Protein AF-A0A8S2VNK3-F1 (afdb_monomer)

Nearest PDB structures (foldseek):
  8fz9-assembly2_B  TM=7.448E-01  e=1.555E-01  Bacillus cereus
  6cer-assembly1_C  TM=5.482E-01  e=3.059E+00  Homo sapiens

Secondary structure (DSSP, 8-state):
--HHHHS-SEEEEEE-HHHHH-HHHHHHHHHHHHTT-EEEEEE-STT----HHHHHHTTTPPPEE-TT--TTTHHHHHHHHHHHHHHHHHHHHHHHHHGGG-------------

Organism: NCBI:txid1234261

Foldseek 3Di:
DQVVLPPDQADEAEDDPVLLVDPVSLVNLVVNLVVVHHYAYEYQDPPDDDDDSRCVSCPPPDYHYCPPDDPVCPVVSVVVVVVVVCVSSVVVVVVVVVVVPDDPPPPPDDDDDD

Radius of gyration: 20.57 Å; Cα contacts (8 Å, |Δi|>4): 101; chains: 1; bounding box: 54×30×65 Å

Solvent-accessible surface area (backbone atoms only — not comparable to full-atom values): 7138 Å² total; per-residue (Å²): 141,55,72,80,60,71,80,46,77,58,47,79,42,74,44,37,76,67,45,74,72,30,68,66,53,48,52,48,50,48,53,32,56,77,69,65,39,48,75,44,41,33,37,49,45,69,99,60,77,76,56,72,77,57,36,63,76,46,59,95,60,79,68,47,86,42,52,81,68,44,89,92,43,42,68,60,55,51,49,51,51,51,52,52,52,52,52,56,50,52,54,51,54,54,56,57,64,63,64,71,76,69,71,87,83,72,84,77,86,72,86,82,93,130

pLDDT: mean 82.35, std 16.11, range [43.41, 96.19]

Structure (mmCIF, N/CA/C/O backbone):
data_AF-A0A8S2VNK3-F1
#
_entry.id   AF-A0A8S2VNK3-F1
#
loop_
_atom_site.group_PDB
_atom_site.id
_atom_site.type_symbol
_atom_site.label_atom_id
_atom_site.label_alt_id
_atom_site.label_comp_id
_atom_site.label_asym_id
_atom_site.label_entity_id
_atom_site.label_seq_id
_atom_site.pdbx_PDB_ins_code
_atom_site.Cartn_x
_atom_site.Cartn_y
_atom_site.Cartn_z
_atom_site.occupancy
_atom_site.B_iso_or_equiv
_atom_site.auth_seq_id
_atom_site.auth_comp_id
_atom_site.auth_asym_id
_atom_site.auth_atom_id
_atom_site.pdbx_PDB_model_num
ATOM 1 N N . MET A 1 1 ? 9.907 -3.224 18.876 1.00 51.84 1 MET A N 1
ATOM 2 C CA . MET A 1 1 ? 10.034 -2.267 17.761 1.00 51.84 1 MET A CA 1
ATOM 3 C C . MET A 1 1 ? 8.736 -2.290 16.965 1.00 51.84 1 MET A C 1
ATOM 5 O O . MET A 1 1 ? 8.556 -3.167 16.138 1.00 51.84 1 MET A O 1
ATOM 9 N N . ALA A 1 2 ? 7.793 -1.418 17.322 1.00 56.56 2 ALA A N 1
ATOM 10 C CA . ALA A 1 2 ? 6.578 -1.099 16.554 1.00 56.56 2 ALA A CA 1
ATOM 11 C C . ALA A 1 2 ? 6.224 0.398 16.709 1.00 56.56 2 ALA A C 1
ATOM 13 O O . ALA A 1 2 ? 5.125 0.835 16.378 1.00 56.56 2 ALA A O 1
ATOM 14 N N . VAL A 1 3 ? 7.182 1.189 17.210 1.00 58.91 3 VAL A N 1
ATOM 15 C CA . VAL A 1 3 ? 6.986 2.579 17.643 1.00 58.91 3 VAL A CA 1
ATOM 16 C C . VAL A 1 3 ? 6.575 3.471 16.468 1.00 58.91 3 VAL A C 1
ATOM 18 O O . VAL 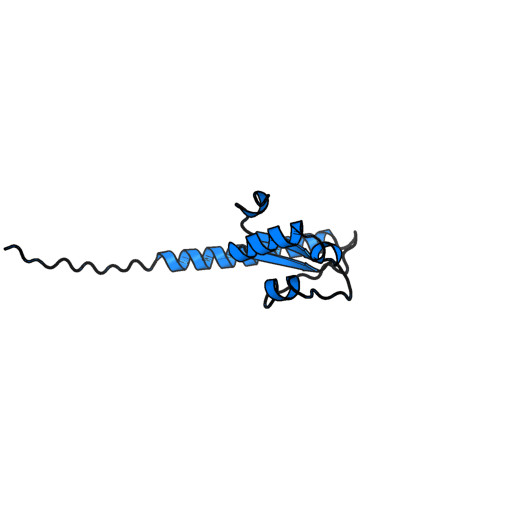A 1 3 ? 5.759 4.369 16.638 1.00 58.91 3 VAL A O 1
ATOM 21 N N . GLY A 1 4 ? 7.061 3.179 15.254 1.00 61.28 4 GLY A N 1
ATOM 22 C CA . GLY A 1 4 ? 6.678 3.915 14.043 1.00 61.28 4 GLY A CA 1
ATOM 23 C C . GLY A 1 4 ? 5.205 3.747 13.651 1.00 61.28 4 GLY A C 1
ATOM 24 O O . GLY A 1 4 ? 4.611 4.662 13.095 1.00 61.28 4 GLY A O 1
ATOM 25 N N . VAL A 1 5 ? 4.591 2.615 14.000 1.00 62.94 5 VAL A N 1
ATOM 26 C CA . VAL A 1 5 ? 3.185 2.296 13.696 1.00 62.94 5 VAL A CA 1
ATOM 27 C C . VAL A 1 5 ? 2.254 2.752 14.829 1.00 62.94 5 VAL A C 1
ATOM 29 O O . VAL A 1 5 ? 1.046 2.854 14.659 1.00 62.94 5 VAL A O 1
ATOM 32 N N . GLU A 1 6 ? 2.782 3.053 16.017 1.00 65.25 6 GLU A N 1
ATOM 33 C CA . GLU A 1 6 ? 1.971 3.345 17.207 1.00 65.25 6 GLU A CA 1
ATOM 34 C C . GLU A 1 6 ? 1.161 4.639 17.139 1.00 65.25 6 GLU A C 1
ATOM 36 O O . GLU A 1 6 ? 0.112 4.709 17.775 1.00 65.25 6 GLU A O 1
ATOM 41 N N . LYS A 1 7 ? 1.609 5.634 16.372 1.00 73.44 7 LYS A N 1
ATOM 42 C CA . LYS A 1 7 ? 0.916 6.926 16.220 1.00 73.44 7 LYS A CA 1
ATOM 43 C C . LYS A 1 7 ? 0.666 7.312 14.759 1.00 73.44 7 LYS A C 1
ATOM 45 O O . LYS A 1 7 ? 0.335 8.461 14.478 1.00 73.44 7 LYS A O 1
ATOM 50 N N . ALA A 1 8 ? 0.865 6.384 13.827 1.00 81.62 8 ALA A N 1
ATOM 51 C CA . ALA A 1 8 ? 0.670 6.650 12.408 1.00 81.62 8 ALA A CA 1
ATOM 52 C C . ALA A 1 8 ? -0.824 6.635 12.053 1.00 81.62 8 ALA A C 1
ATOM 54 O O . ALA A 1 8 ? -1.565 5.785 12.533 1.00 81.62 8 ALA A O 1
ATOM 55 N N . ALA A 1 9 ? -1.261 7.552 11.186 1.00 84.00 9 ALA A N 1
ATOM 56 C CA . ALA A 1 9 ? -2.627 7.553 10.646 1.00 84.00 9 ALA A CA 1
ATOM 57 C C . ALA A 1 9 ? -2.792 6.574 9.467 1.00 84.00 9 ALA A C 1
ATOM 59 O O . ALA A 1 9 ? -3.876 6.041 9.230 1.00 84.00 9 ALA A O 1
ATOM 60 N N . ALA A 1 10 ? -1.708 6.330 8.729 1.00 88.69 10 ALA A N 1
ATOM 61 C CA . ALA A 1 10 ? -1.660 5.414 7.600 1.00 88.69 10 ALA A CA 1
ATOM 62 C C . ALA A 1 10 ? -0.278 4.754 7.509 1.00 88.69 10 ALA A C 1
ATOM 64 O O . ALA A 1 10 ? 0.724 5.338 7.927 1.00 88.69 10 ALA A O 1
ATOM 65 N N . LEU A 1 11 ? -0.228 3.555 6.933 1.00 91.94 11 LEU A N 1
ATOM 66 C CA . LEU A 1 11 ? 0.994 2.820 6.632 1.00 91.94 11 LEU A CA 1
ATOM 67 C C . LEU A 1 11 ? 1.139 2.674 5.114 1.00 91.94 11 LEU A C 1
ATOM 69 O O . LEU A 1 11 ? 0.284 2.072 4.465 1.00 91.94 11 LEU A O 1
ATOM 73 N N . CYS A 1 12 ? 2.232 3.196 4.557 1.00 92.81 12 CYS A N 1
ATOM 74 C CA . CYS A 1 12 ? 2.583 3.000 3.150 1.00 92.81 12 CYS A CA 1
ATOM 75 C C . CYS A 1 12 ? 3.529 1.802 3.016 1.00 92.81 12 CYS A C 1
ATOM 77 O O . CYS A 1 12 ? 4.632 1.816 3.564 1.00 92.81 12 CYS A O 1
ATOM 79 N N . CYS A 1 13 ? 3.105 0.768 2.291 1.00 92.38 13 CYS A N 1
ATOM 80 C CA . CYS A 1 13 ? 3.859 -0.477 2.139 1.00 92.38 13 CYS A CA 1
ATOM 81 C C . CYS A 1 13 ? 4.391 -0.600 0.717 1.00 92.38 13 CYS A C 1
ATOM 83 O O . CYS A 1 13 ? 3.626 -0.836 -0.212 1.00 92.38 13 CYS A O 1
ATOM 85 N N . PHE A 1 14 ? 5.703 -0.494 0.550 1.00 94.19 14 PHE A N 1
ATOM 86 C CA . PHE A 1 14 ? 6.364 -0.658 -0.740 1.00 94.19 14 PHE A CA 1
ATOM 87 C C . PHE A 1 14 ? 6.644 -2.141 -1.012 1.00 94.19 14 PHE A C 1
ATOM 89 O O . PHE A 1 14 ? 7.613 -2.717 -0.521 1.00 94.19 14 PHE A O 1
ATOM 96 N N . LEU A 1 15 ? 5.747 -2.773 -1.766 1.00 93.94 15 LEU A N 1
ATOM 97 C CA . LEU A 1 15 ? 5.711 -4.213 -1.973 1.00 93.94 15 LEU A CA 1
ATOM 98 C C . LEU A 1 15 ? 6.776 -4.663 -2.976 1.00 93.94 15 LEU A C 1
ATOM 100 O O . LEU A 1 15 ? 6.725 -4.344 -4.170 1.00 93.94 15 LEU A O 1
ATOM 104 N N . THR A 1 16 ? 7.699 -5.475 -2.474 1.00 94.06 16 THR A N 1
ATOM 105 C CA . THR A 1 16 ? 8.739 -6.178 -3.226 1.00 94.06 16 THR A CA 1
ATOM 106 C C . THR A 1 16 ? 8.890 -7.605 -2.678 1.00 94.06 16 THR A C 1
ATOM 108 O O . THR A 1 16 ? 8.484 -7.873 -1.542 1.00 94.06 16 THR A O 1
ATOM 111 N N . PRO A 1 17 ? 9.533 -8.531 -3.411 1.00 92.81 17 PRO A N 1
ATOM 112 C CA . PRO A 1 17 ? 9.850 -9.858 -2.875 1.00 92.81 17 PRO A CA 1
ATOM 113 C C . PRO A 1 17 ? 10.663 -9.798 -1.571 1.00 92.81 17 PRO A C 1
ATOM 115 O O . PRO A 1 17 ? 10.455 -10.585 -0.652 1.00 92.81 17 PRO A O 1
ATOM 118 N N . GLN A 1 18 ? 11.571 -8.826 -1.465 1.00 92.94 18 GLN A N 1
ATOM 119 C CA . GLN A 1 18 ? 12.397 -8.599 -0.274 1.00 92.94 18 GLN A CA 1
ATOM 120 C C . GLN A 1 18 ? 11.552 -8.123 0.913 1.00 92.94 18 GLN A C 1
ATOM 122 O O . GLN A 1 18 ? 11.792 -8.547 2.041 1.00 92.94 18 GLN A O 1
ATOM 127 N N . TYR A 1 19 ? 10.532 -7.298 0.652 1.00 93.19 19 TYR A N 1
ATOM 128 C CA . TYR A 1 19 ? 9.559 -6.883 1.659 1.00 93.19 19 TYR A CA 1
ATOM 129 C C . TYR A 1 19 ? 8.806 -8.091 2.233 1.00 93.19 19 TYR A C 1
ATOM 131 O O . TYR A 1 19 ? 8.709 -8.222 3.451 1.00 93.19 19 TYR A O 1
ATOM 139 N N . GLN A 1 20 ? 8.333 -9.011 1.379 1.00 93.38 20 GLN A N 1
ATOM 140 C CA . GLN A 1 20 ? 7.611 -10.213 1.824 1.00 93.38 20 GLN A CA 1
ATOM 141 C C . GLN A 1 20 ? 8.487 -11.161 2.666 1.00 93.38 20 GLN A C 1
ATOM 143 O O . GLN A 1 20 ? 7.996 -11.799 3.595 1.00 93.38 20 GLN A O 1
ATOM 148 N N . ASN A 1 21 ? 9.783 -11.245 2.363 1.00 93.00 21 ASN A N 1
ATOM 149 C CA . ASN A 1 21 ? 10.720 -12.115 3.080 1.00 93.00 21 ASN A CA 1
ATOM 150 C C . ASN A 1 21 ? 11.276 -11.490 4.373 1.00 93.00 21 ASN A C 1
ATOM 152 O O . ASN A 1 21 ? 11.967 -12.160 5.141 1.00 93.00 21 ASN A O 1
ATOM 156 N N . SER A 1 22 ? 11.006 -10.208 4.627 1.00 93.56 22 SER A N 1
ATOM 157 C CA . SER A 1 22 ? 11.498 -9.500 5.806 1.00 93.56 22 SER A CA 1
ATOM 158 C C . SER A 1 22 ? 10.558 -9.680 6.996 1.00 93.56 22 SER A C 1
ATOM 160 O O . SER A 1 22 ? 9.442 -9.158 7.021 1.00 93.56 22 SER A O 1
ATOM 162 N N . MET A 1 23 ? 11.050 -10.343 8.045 1.00 91.94 23 MET A N 1
ATOM 163 C CA . MET A 1 23 ? 10.307 -10.527 9.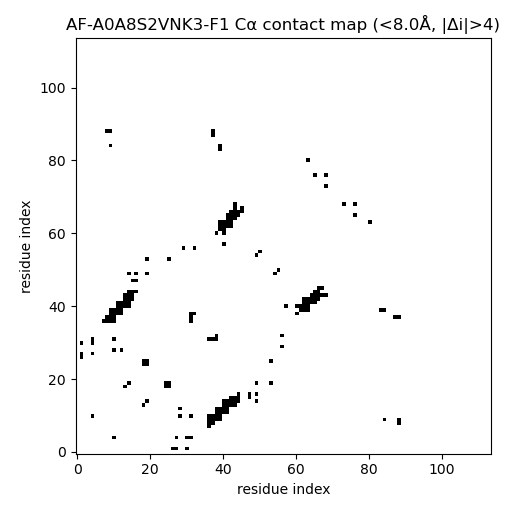297 1.00 91.94 23 MET A CA 1
ATOM 164 C C . MET A 1 23 ? 9.951 -9.192 9.972 1.00 91.94 23 MET A C 1
ATOM 166 O O . MET A 1 23 ? 8.905 -9.076 10.606 1.00 91.94 23 MET A O 1
ATOM 170 N N . ASN A 1 24 ? 10.788 -8.162 9.825 1.00 91.38 24 ASN A N 1
ATOM 171 C CA . ASN A 1 24 ? 10.499 -6.839 10.384 1.00 91.38 24 ASN A CA 1
ATOM 172 C C . ASN A 1 24 ? 9.313 -6.185 9.665 1.00 91.38 24 ASN A C 1
ATOM 174 O O . ASN A 1 24 ? 8.381 -5.727 10.322 1.00 91.38 24 ASN A O 1
ATOM 178 N N . CYS A 1 25 ? 9.303 -6.226 8.328 1.00 91.25 25 CYS A N 1
ATOM 179 C CA . CYS A 1 25 ? 8.206 -5.689 7.522 1.00 91.25 25 CYS A CA 1
ATOM 1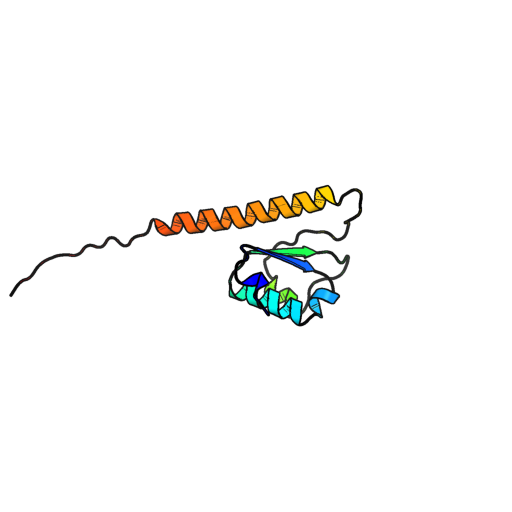80 C C . CYS A 1 25 ? 6.895 -6.435 7.796 1.00 91.25 25 CYS A C 1
ATOM 182 O O . CYS A 1 25 ? 5.847 -5.805 7.930 1.00 91.25 25 CYS A O 1
ATOM 184 N N . GLN A 1 26 ? 6.961 -7.760 7.962 1.00 93.00 26 GLN A N 1
ATOM 185 C CA . GLN A 1 26 ? 5.814 -8.571 8.365 1.00 93.00 26 GLN A CA 1
ATOM 186 C C . GLN A 1 26 ? 5.237 -8.123 9.710 1.00 93.00 26 GLN A C 1
ATOM 188 O O . GLN A 1 26 ? 4.030 -7.921 9.828 1.00 93.00 26 GLN A O 1
ATOM 193 N N . ARG A 1 27 ? 6.086 -7.932 10.725 1.00 92.06 27 ARG A N 1
ATOM 194 C CA . ARG A 1 27 ? 5.639 -7.522 12.064 1.00 92.06 27 ARG A CA 1
ATOM 195 C C . ARG A 1 27 ? 5.024 -6.126 12.075 1.00 92.06 27 ARG A C 1
ATOM 197 O O . ARG A 1 27 ? 4.029 -5.916 12.764 1.00 92.06 27 ARG A O 1
ATOM 204 N N . GLU A 1 28 ? 5.600 -5.184 11.337 1.00 90.88 28 GLU A N 1
ATOM 205 C CA . GLU A 1 28 ? 5.067 -3.822 11.231 1.00 90.88 28 GLU A CA 1
ATOM 206 C C . GLU A 1 28 ? 3.719 -3.794 10.509 1.00 90.88 28 GLU A C 1
ATOM 208 O O . GLU A 1 28 ? 2.779 -3.165 10.998 1.00 90.88 28 GLU A O 1
ATOM 213 N N . LEU A 1 29 ? 3.599 -4.523 9.395 1.00 92.44 29 LEU A N 1
ATOM 214 C CA . LEU A 1 29 ? 2.357 -4.606 8.633 1.00 92.44 29 LEU A CA 1
ATOM 215 C C . LEU A 1 29 ? 1.254 -5.323 9.421 1.00 92.44 29 LEU A C 1
ATOM 217 O O . LEU A 1 29 ? 0.127 -4.835 9.462 1.00 92.44 29 LEU A O 1
ATOM 221 N N . GLN A 1 30 ? 1.578 -6.416 10.117 1.00 92.31 30 GLN A N 1
ATOM 222 C CA . GLN A 1 30 ? 0.623 -7.091 10.996 1.00 92.31 30 GLN A CA 1
ATOM 223 C C . GLN A 1 30 ? 0.159 -6.163 12.123 1.00 92.31 30 GLN A C 1
ATOM 225 O O . GLN A 1 30 ? -1.037 -6.022 12.350 1.00 92.31 30 GLN A O 1
ATOM 230 N N . CYS A 1 31 ? 1.083 -5.452 12.776 1.00 90.75 31 CYS A N 1
ATOM 231 C CA . CYS A 1 31 ? 0.729 -4.505 13.833 1.00 90.75 31 CYS A CA 1
ATOM 232 C C . CYS A 1 31 ? -0.178 -3.373 13.319 1.00 90.75 31 CYS A C 1
ATOM 234 O O . CYS A 1 31 ? -1.107 -2.962 14.015 1.00 90.75 31 CYS A O 1
ATOM 236 N N . ALA A 1 32 ? 0.068 -2.872 12.106 1.00 91.31 32 ALA A N 1
ATOM 237 C CA . ALA A 1 32 ? -0.778 -1.862 11.479 1.00 91.31 32 ALA A CA 1
ATOM 238 C C . ALA A 1 32 ? -2.175 -2.403 11.150 1.00 91.31 32 ALA A C 1
ATOM 240 O O . ALA A 1 32 ? -3.164 -1.714 11.404 1.00 91.31 32 ALA A O 1
ATOM 241 N N . ALA A 1 33 ? -2.257 -3.633 10.636 1.00 89.94 33 ALA A N 1
ATOM 242 C CA . ALA A 1 33 ? -3.519 -4.313 10.363 1.00 89.94 33 ALA A CA 1
ATOM 243 C C . ALA A 1 33 ? -4.327 -4.539 11.652 1.00 89.94 33 ALA A C 1
ATOM 245 O O . ALA A 1 33 ? -5.507 -4.192 11.703 1.00 89.94 33 ALA A O 1
ATOM 246 N N . ASP A 1 34 ? -3.681 -5.014 12.722 1.00 89.75 34 ASP A N 1
ATOM 247 C CA . ASP A 1 34 ? -4.308 -5.239 14.032 1.00 89.75 34 ASP A CA 1
ATOM 248 C C . ASP A 1 34 ? -4.865 -3.934 14.625 1.00 89.75 34 ASP A C 1
ATOM 250 O O . ASP A 1 34 ? -5.950 -3.905 15.207 1.00 89.75 34 ASP A O 1
ATOM 254 N N . LYS A 1 35 ? -4.146 -2.823 14.425 1.00 87.69 35 LYS A N 1
ATOM 255 C CA . LYS A 1 35 ? -4.565 -1.472 14.833 1.00 87.69 35 LYS A CA 1
ATOM 256 C C . LYS A 1 35 ? -5.562 -0.819 13.876 1.00 87.69 35 LYS A C 1
ATOM 258 O O . LYS A 1 35 ? -5.977 0.310 14.128 1.00 87.69 35 LYS A O 1
ATOM 263 N N . ARG A 1 36 ? -5.952 -1.508 12.798 1.00 87.75 36 ARG A N 1
ATOM 264 C CA . ARG A 1 36 ? -6.845 -1.004 11.743 1.00 87.75 36 ARG A CA 1
ATOM 265 C C . ARG A 1 36 ? -6.366 0.316 11.140 1.00 87.75 36 ARG A C 1
ATOM 267 O O . ARG A 1 36 ? -7.174 1.174 10.785 1.00 87.75 36 ARG A O 1
ATOM 274 N N . LEU A 1 37 ? -5.049 0.484 11.030 1.00 89.19 37 LEU A N 1
ATOM 275 C CA . LEU A 1 37 ? -4.494 1.616 10.306 1.00 89.19 37 LEU A CA 1
ATOM 276 C C . LEU A 1 37 ? -4.847 1.512 8.829 1.00 89.19 37 LEU A C 1
ATOM 278 O O . LEU A 1 37 ? -5.023 0.427 8.272 1.00 89.19 37 LEU A O 1
ATOM 282 N N . ILE A 1 38 ? -4.904 2.665 8.174 1.00 90.69 38 ILE A N 1
ATOM 283 C CA . ILE A 1 38 ? -5.113 2.722 6.735 1.00 90.69 38 ILE A CA 1
ATOM 284 C C . ILE A 1 38 ? -3.852 2.195 6.053 1.00 90.69 38 ILE A C 1
ATOM 286 O O . ILE A 1 38 ? -2.813 2.850 6.066 1.00 90.69 38 ILE A O 1
ATOM 290 N N . ILE A 1 39 ? -3.947 1.018 5.442 1.00 92.88 39 ILE A N 1
ATOM 291 C CA . ILE A 1 39 ? -2.849 0.423 4.680 1.00 92.88 39 ILE A CA 1
ATOM 292 C C . ILE A 1 39 ? -2.939 0.904 3.230 1.00 92.88 39 ILE A C 1
ATOM 294 O O . ILE A 1 39 ? -3.987 0.824 2.581 1.00 92.88 39 ILE A O 1
ATOM 298 N N . ILE A 1 40 ? -1.825 1.420 2.718 1.00 94.38 40 ILE A N 1
ATOM 299 C CA . ILE A 1 40 ? -1.675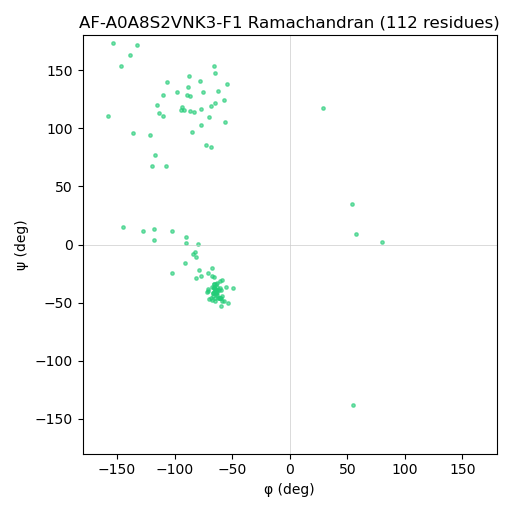 1.921 1.351 1.00 94.38 40 ILE A CA 1
ATOM 300 C C . ILE A 1 40 ? -0.557 1.126 0.692 1.00 94.38 40 ILE A C 1
ATOM 302 O O . ILE A 1 40 ? 0.622 1.431 0.878 1.00 94.38 40 ILE A O 1
ATOM 306 N N . PRO A 1 41 ? -0.906 0.054 -0.028 1.00 94.12 41 PRO A N 1
ATOM 307 C CA . PRO A 1 41 ? 0.097 -0.800 -0.619 1.00 94.12 41 PRO A CA 1
ATOM 308 C C . PRO A 1 41 ? 0.513 -0.273 -1.999 1.00 94.12 41 PRO A C 1
ATOM 310 O O . PRO A 1 41 ? -0.320 -0.032 -2.873 1.00 94.12 41 PRO A O 1
ATOM 313 N N . CYS A 1 42 ? 1.819 -0.113 -2.186 1.00 95.00 42 CYS A N 1
ATOM 314 C CA . CYS A 1 42 ? 2.467 0.399 -3.389 1.00 95.00 42 CYS A CA 1
ATOM 315 C C . CYS A 1 42 ? 3.281 -0.727 -4.029 1.00 95.00 42 CYS A C 1
ATOM 317 O O . CYS A 1 42 ? 4.258 -1.201 -3.453 1.00 95.00 42 CYS A O 1
ATOM 319 N N . ARG A 1 43 ? 2.886 -1.188 -5.210 1.00 93.56 43 ARG A N 1
ATOM 320 C CA . ARG A 1 43 ? 3.528 -2.304 -5.909 1.00 93.56 43 ARG A CA 1
ATOM 321 C C . ARG A 1 43 ? 4.746 -1.810 -6.686 1.00 93.56 43 ARG A C 1
ATOM 323 O O . ARG A 1 43 ? 4.578 -1.084 -7.653 1.00 93.56 43 ARG A O 1
ATOM 330 N N . LEU A 1 44 ? 5.951 -2.239 -6.307 1.00 93.56 44 LEU A N 1
ATOM 331 C CA . LEU A 1 44 ? 7.193 -1.834 -6.988 1.00 93.56 44 LEU A CA 1
ATOM 332 C C . LEU A 1 44 ? 7.757 -2.899 -7.931 1.00 93.56 44 LEU A C 1
ATOM 334 O O . LEU A 1 44 ? 8.503 -2.576 -8.847 1.00 93.56 44 LEU A O 1
ATOM 338 N N . SER A 1 45 ? 7.440 -4.177 -7.713 1.00 91.31 45 SER A N 1
ATOM 339 C CA . SER A 1 45 ? 8.018 -5.265 -8.508 1.00 91.31 45 SER A CA 1
ATOM 340 C C . SER A 1 45 ? 7.105 -5.663 -9.683 1.00 91.31 45 SER A C 1
ATOM 342 O O . SER A 1 45 ? 5.984 -6.140 -9.452 1.00 91.31 45 SER A O 1
ATOM 344 N N . PRO A 1 46 ? 7.541 -5.487 -10.949 1.00 87.69 46 PRO A N 1
ATOM 345 C CA . PRO A 1 46 ? 6.778 -5.944 -12.108 1.00 87.69 46 PRO A CA 1
ATOM 346 C C . PRO A 1 46 ? 6.683 -7.474 -12.113 1.00 87.69 46 PRO A C 1
ATOM 348 O O . PRO A 1 46 ? 7.589 -8.164 -11.655 1.00 87.69 46 PRO A O 1
ATOM 351 N N . ASN A 1 47 ? 5.568 -8.016 -12.614 1.00 87.62 47 ASN A N 1
ATOM 352 C CA . ASN A 1 47 ? 5.325 -9.464 -12.766 1.00 87.62 47 ASN A CA 1
ATOM 353 C C . ASN A 1 47 ? 5.405 -10.326 -11.488 1.00 87.62 47 ASN A C 1
ATOM 355 O O . ASN A 1 47 ? 5.338 -11.548 -11.569 1.00 87.62 47 ASN A O 1
ATOM 359 N N . TRP A 1 48 ? 5.509 -9.723 -10.305 1.00 90.50 48 TRP A N 1
ATOM 360 C CA . TRP A 1 48 ? 5.526 -10.440 -9.030 1.00 90.50 48 TRP A CA 1
ATOM 361 C C . TRP A 1 48 ? 4.251 -10.193 -8.231 1.00 90.50 48 TRP A C 1
ATOM 363 O O . TRP A 1 48 ? 3.880 -9.045 -8.023 1.00 90.50 48 TRP A O 1
ATOM 373 N N . THR A 1 49 ? 3.562 -11.220 -7.759 1.00 87.00 49 THR A N 1
ATOM 374 C CA . THR A 1 49 ? 2.341 -11.063 -6.955 1.00 87.00 49 THR A CA 1
ATOM 375 C C . THR A 1 49 ? 2.609 -11.390 -5.483 1.00 87.00 49 THR A C 1
ATOM 377 O O . THR A 1 49 ? 3.336 -12.345 -5.199 1.00 87.00 49 THR A O 1
ATOM 380 N N . PRO A 1 50 ? 2.043 -10.615 -4.534 1.00 89.69 50 PRO A N 1
ATOM 381 C CA . PRO A 1 50 ? 2.089 -10.974 -3.123 1.00 89.69 50 PRO A CA 1
ATOM 382 C C . PRO A 1 50 ? 1.532 -12.379 -2.908 1.00 89.69 50 PRO A C 1
ATOM 384 O O . PRO A 1 50 ? 0.506 -12.737 -3.486 1.00 89.69 50 PRO A O 1
ATOM 387 N N . SER A 1 51 ? 2.190 -13.161 -2.062 1.00 90.50 51 SER A N 1
ATOM 388 C CA . SER A 1 51 ? 1.775 -14.524 -1.717 1.00 90.50 51 SER A CA 1
ATOM 389 C C . SER A 1 51 ? 1.804 -14.734 -0.204 1.00 90.50 51 SER A C 1
ATOM 391 O O . SER A 1 51 ? 2.256 -13.860 0.541 1.00 90.50 51 SER A O 1
ATOM 393 N N . ASP A 1 52 ? 1.289 -15.882 0.249 1.00 91.81 52 ASP A N 1
ATOM 394 C CA . ASP A 1 52 ? 1.310 -16.292 1.658 1.00 91.81 52 ASP A CA 1
ATOM 395 C C . ASP A 1 52 ? 0.674 -15.220 2.576 1.00 91.81 52 ASP A C 1
ATOM 397 O O . ASP A 1 52 ? -0.343 -14.616 2.214 1.00 91.81 52 ASP A O 1
ATOM 401 N N . TRP A 1 53 ? 1.273 -14.944 3.735 1.00 93.06 53 TRP A N 1
ATOM 402 C CA . TRP A 1 53 ? 0.827 -13.961 4.721 1.00 93.06 53 TRP A CA 1
ATOM 403 C C . TRP A 1 53 ? 0.510 -12.582 4.126 1.00 93.06 53 TRP A C 1
ATOM 405 O O . TRP A 1 53 ? -0.457 -11.935 4.529 1.00 93.06 53 TRP A O 1
ATOM 415 N N . LEU A 1 54 ? 1.292 -12.136 3.140 1.00 92.44 54 LEU A N 1
ATOM 416 C CA . LEU A 1 54 ? 1.155 -10.804 2.561 1.00 92.44 54 LEU A CA 1
ATOM 417 C C . LEU A 1 54 ? -0.127 -10.701 1.727 1.00 92.44 54 LEU A C 1
ATOM 419 O O . LEU A 1 54 ? -0.826 -9.691 1.785 1.00 92.44 54 LEU A O 1
ATOM 423 N N . SER A 1 55 ? -0.474 -11.767 1.000 1.00 92.00 55 SER A N 1
ATOM 424 C CA . SER A 1 55 ? -1.711 -11.826 0.212 1.00 92.00 55 SER A CA 1
ATOM 425 C C . SER A 1 55 ? -2.970 -11.804 1.081 1.00 92.00 55 SER A C 1
ATOM 427 O O . SER A 1 55 ? -3.965 -11.196 0.696 1.00 92.00 55 SER A O 1
ATOM 429 N N . ILE A 1 56 ? -2.905 -12.406 2.273 1.00 92.75 56 ILE A N 1
ATOM 430 C CA . ILE A 1 56 ? -4.023 -12.458 3.221 1.00 92.75 56 ILE A CA 1
ATOM 431 C C . ILE A 1 56 ? -4.277 -11.072 3.814 1.00 92.75 56 ILE A C 1
ATOM 433 O O . ILE A 1 56 ? -5.417 -10.616 3.832 1.00 92.75 56 ILE A O 1
ATOM 437 N N . ILE A 1 57 ? -3.224 -10.376 4.255 1.00 91.75 57 ILE A N 1
ATOM 438 C CA . ILE A 1 57 ? -3.363 -9.037 4.852 1.00 91.75 57 ILE A CA 1
ATOM 439 C C . ILE A 1 57 ? -3.867 -8.017 3.826 1.00 91.75 57 ILE A C 1
ATOM 441 O O . ILE A 1 57 ? -4.635 -7.118 4.161 1.00 91.75 57 ILE A O 1
ATOM 445 N N . LEU A 1 58 ? -3.436 -8.145 2.573 1.00 92.12 58 LEU A N 1
ATOM 446 C CA . LEU A 1 58 ? -3.779 -7.195 1.517 1.00 92.12 58 LEU A CA 1
ATOM 447 C C . LEU A 1 58 ? -5.061 -7.567 0.757 1.00 92.12 58 LEU A C 1
ATOM 449 O O . LEU A 1 58 ? -5.454 -6.859 -0.174 1.00 92.12 58 LEU A O 1
ATOM 453 N N . ALA A 1 59 ? -5.722 -8.664 1.132 1.00 91.62 59 ALA A N 1
ATOM 454 C CA . ALA A 1 59 ? -6.949 -9.110 0.493 1.00 91.62 59 ALA A CA 1
ATOM 455 C C . ALA A 1 59 ? -8.025 -8.010 0.552 1.00 91.62 59 ALA A C 1
ATOM 457 O O . ALA A 1 59 ? -8.367 -7.500 1.617 1.00 91.62 59 ALA A O 1
ATOM 458 N N . GLY A 1 60 ? -8.557 -7.631 -0.614 1.00 88.38 60 GLY A N 1
ATOM 459 C CA . GLY A 1 60 ? -9.578 -6.584 -0.733 1.00 88.38 60 GLY A CA 1
ATOM 460 C C . GLY A 1 60 ? -9.051 -5.143 -0.697 1.00 88.38 60 GLY A C 1
ATOM 461 O O . GLY A 1 60 ? -9.852 -4.214 -0.780 1.00 88.38 60 GLY A O 1
ATOM 462 N N . ILE A 1 61 ? -7.732 -4.929 -0.616 1.00 90.50 61 ILE A N 1
ATOM 463 C CA . ILE A 1 61 ? -7.124 -3.593 -0.658 1.00 90.50 61 ILE A CA 1
ATOM 464 C C . ILE A 1 61 ? -6.626 -3.288 -2.074 1.00 90.50 61 ILE A C 1
ATOM 466 O O . ILE A 1 61 ? -5.912 -4.081 -2.684 1.00 90.50 61 ILE A O 1
ATOM 470 N N . LEU A 1 62 ? -6.967 -2.103 -2.591 1.00 90.88 62 LEU A N 1
ATOM 471 C CA . LEU A 1 62 ? -6.453 -1.622 -3.874 1.00 90.88 62 LEU A CA 1
ATOM 472 C C . LEU A 1 62 ? -4.999 -1.154 -3.754 1.00 90.88 62 LEU A C 1
ATOM 474 O O . LEU A 1 62 ? -4.661 -0.348 -2.875 1.00 90.88 62 LEU A O 1
ATOM 478 N N . TYR A 1 63 ? -4.179 -1.628 -4.688 1.00 91.19 63 TYR A N 1
ATOM 479 C CA . TYR A 1 63 ? -2.774 -1.269 -4.842 1.00 91.19 63 TYR A CA 1
ATOM 480 C C . TYR A 1 63 ? -2.606 -0.030 -5.704 1.00 91.19 63 TYR A C 1
ATOM 482 O O . TYR A 1 63 ? -3.323 0.143 -6.686 1.00 91.19 63 TYR A O 1
ATOM 490 N N . LEU A 1 64 ? -1.611 0.780 -5.365 1.00 93.56 64 LEU A N 1
ATOM 491 C CA . LEU A 1 64 ? -1.050 1.743 -6.300 1.00 93.56 64 LEU A CA 1
ATOM 492 C C . LEU A 1 64 ? 0.079 1.069 -7.083 1.00 93.56 64 LEU A C 1
ATOM 494 O O . LEU A 1 64 ? 0.906 0.366 -6.492 1.00 93.56 64 LEU A O 1
ATOM 498 N N . ASP A 1 65 ? 0.115 1.271 -8.395 1.00 93.00 65 ASP A N 1
ATOM 499 C CA . ASP A 1 65 ? 1.132 0.675 -9.257 1.00 93.00 65 ASP A CA 1
ATOM 500 C C . ASP A 1 65 ? 2.326 1.622 -9.417 1.00 93.00 65 ASP A C 1
ATOM 502 O O . ASP A 1 65 ? 2.205 2.722 -9.953 1.00 93.00 65 ASP A O 1
ATOM 506 N N . PHE A 1 66 ? 3.483 1.185 -8.931 1.00 94.69 66 PHE A N 1
ATOM 507 C CA . PHE A 1 66 ? 4.762 1.889 -9.002 1.00 94.69 66 PHE A CA 1
ATOM 508 C C . PHE A 1 66 ? 5.798 1.090 -9.804 1.00 94.69 66 PHE A C 1
ATOM 510 O O . PHE A 1 66 ? 6.990 1.383 -9.737 1.00 94.69 66 PHE A O 1
ATOM 517 N N . THR A 1 67 ? 5.382 0.059 -10.542 1.00 92.94 67 THR A N 1
ATOM 518 C CA . THR A 1 67 ? 6.314 -0.826 -11.257 1.00 92.94 67 THR A CA 1
ATOM 519 C C . THR A 1 67 ? 7.048 -0.143 -12.414 1.00 92.94 67 THR A C 1
ATOM 521 O O . THR A 1 67 ? 8.113 -0.610 -12.812 1.00 92.94 67 THR A O 1
ATOM 524 N N . ASP A 1 68 ? 6.516 0.972 -12.918 1.00 93.25 68 ASP A N 1
ATOM 525 C CA . ASP A 1 68 ? 7.062 1.790 -14.004 1.00 93.25 68 ASP A CA 1
ATOM 526 C C . ASP A 1 68 ? 7.769 3.074 -13.520 1.00 93.25 68 ASP A C 1
ATOM 528 O O . ASP A 1 68 ? 8.061 3.962 -14.330 1.00 93.25 68 ASP A O 1
ATOM 532 N N . ILE A 1 69 ? 8.029 3.211 -12.212 1.00 93.00 69 ILE A N 1
ATOM 533 C CA . ILE A 1 69 ? 8.632 4.427 -11.653 1.00 93.00 69 ILE A CA 1
ATOM 534 C C . ILE A 1 69 ? 10.043 4.678 -12.208 1.00 93.00 69 ILE A C 1
ATOM 536 O O . ILE A 1 69 ? 10.891 3.788 -12.254 1.00 93.00 69 ILE A O 1
ATOM 540 N N . ASN A 1 70 ? 10.289 5.914 -12.629 1.00 94.19 70 ASN A N 1
ATOM 541 C CA . ASN A 1 70 ? 11.555 6.421 -13.141 1.00 94.19 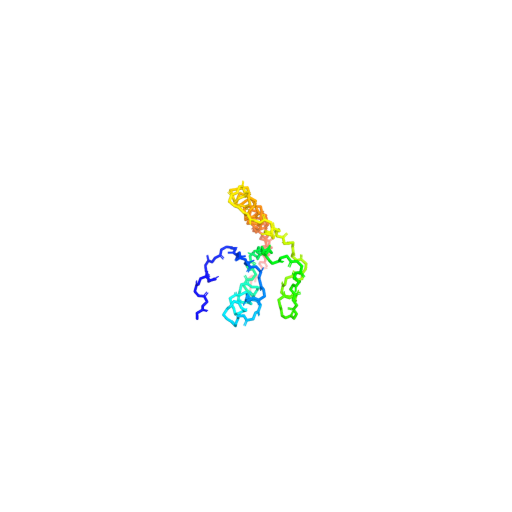70 ASN A CA 1
ATOM 542 C C . ASN A 1 70 ? 11.648 7.938 -12.892 1.00 94.19 70 ASN A C 1
ATOM 544 O O . ASN A 1 70 ? 10.674 8.570 -12.482 1.00 94.19 70 ASN A O 1
ATOM 548 N N . ASP A 1 71 ? 12.800 8.542 -13.177 1.00 95.00 71 ASP A N 1
ATOM 549 C CA . ASP A 1 71 ? 13.043 9.959 -12.870 1.00 95.00 71 ASP A CA 1
ATOM 550 C C . ASP A 1 71 ? 12.040 10.914 -13.539 1.00 95.00 71 ASP A C 1
ATOM 552 O O . ASP A 1 71 ? 11.709 11.955 -12.979 1.00 95.00 71 ASP A O 1
ATOM 556 N N . SER A 1 72 ? 11.504 10.559 -14.714 1.00 95.19 72 SER A N 1
ATOM 557 C CA . SER A 1 72 ? 10.565 11.416 -15.451 1.00 95.19 72 SER A CA 1
ATOM 558 C C . SER A 1 72 ? 9.133 11.389 -14.910 1.00 95.19 72 SER A C 1
ATOM 560 O O . SER A 1 72 ? 8.371 12.321 -15.162 1.00 95.19 72 SER A O 1
ATOM 562 N N . ASN A 1 73 ? 8.750 10.339 -14.172 1.00 94.25 73 ASN A N 1
ATOM 563 C CA . ASN A 1 73 ? 7.401 10.181 -13.619 1.00 94.25 73 ASN A CA 1
ATOM 564 C C . ASN A 1 73 ? 7.368 10.137 -12.082 1.00 94.25 73 ASN A C 1
ATOM 566 O O . ASN A 1 73 ? 6.289 9.978 -11.509 1.00 94.25 73 ASN A O 1
ATOM 570 N N . PHE A 1 74 ? 8.515 10.317 -11.417 1.00 94.44 74 PHE A N 1
ATOM 571 C CA . PHE A 1 74 ? 8.628 10.276 -9.961 1.00 94.44 74 PHE A CA 1
ATOM 572 C C . PHE A 1 74 ? 7.647 11.237 -9.281 1.00 94.44 74 PHE A C 1
ATOM 574 O O . PHE A 1 74 ? 6.868 10.815 -8.428 1.00 94.44 74 PHE A O 1
ATOM 581 N N . ASP A 1 75 ? 7.615 12.500 -9.713 1.00 96.19 75 ASP A N 1
ATOM 582 C CA . ASP A 1 75 ? 6.724 13.512 -9.137 1.00 96.19 75 ASP A CA 1
ATOM 583 C C . ASP A 1 75 ? 5.247 13.162 -9.346 1.00 96.19 75 ASP A C 1
ATOM 585 O O . ASP A 1 75 ? 4.413 13.383 -8.469 1.00 96.19 75 ASP A O 1
ATOM 589 N N . ILE A 1 76 ? 4.905 12.570 -10.492 1.00 95.31 76 ILE A N 1
ATOM 590 C CA . ILE A 1 76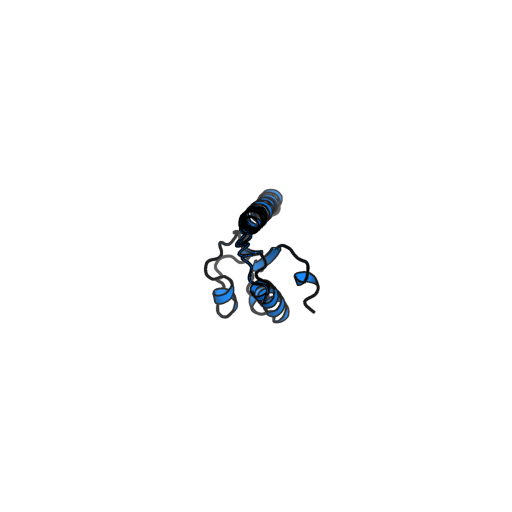 ? 3.534 12.142 -10.798 1.00 95.31 76 ILE A CA 1
ATOM 591 C C . ILE A 1 76 ? 3.118 11.024 -9.835 1.00 95.31 76 ILE A C 1
ATOM 593 O O . ILE A 1 76 ? 2.066 11.115 -9.203 1.00 95.31 76 ILE A O 1
ATOM 597 N N . LYS A 1 77 ? 3.970 10.009 -9.663 1.00 94.81 77 LYS A N 1
ATOM 598 C CA . LYS A 1 77 ? 3.729 8.880 -8.755 1.00 94.81 77 LYS A CA 1
ATOM 599 C C . LYS A 1 77 ? 3.705 9.311 -7.284 1.00 94.81 77 LYS A C 1
ATOM 601 O O . LYS A 1 77 ? 2.884 8.826 -6.506 1.00 94.81 77 LYS A O 1
ATOM 606 N N . ALA A 1 78 ? 4.556 10.258 -6.893 1.00 94.44 78 ALA A N 1
ATOM 607 C CA . ALA A 1 78 ? 4.547 10.836 -5.552 1.00 94.44 78 ALA A CA 1
ATOM 608 C C . ALA A 1 78 ? 3.240 11.597 -5.271 1.00 94.44 78 ALA A C 1
ATOM 610 O O . ALA A 1 78 ? 2.642 11.431 -4.205 1.00 94.44 78 ALA A O 1
ATOM 611 N N . ASN A 1 79 ? 2.750 12.373 -6.242 1.00 95.62 79 ASN A N 1
ATOM 612 C CA . ASN A 1 79 ? 1.458 13.053 -6.142 1.00 95.62 79 ASN A CA 1
ATOM 613 C C . ASN A 1 79 ? 0.280 12.066 -6.106 1.00 95.62 79 ASN A C 1
ATOM 615 O O . ASN A 1 79 ? -0.675 12.275 -5.357 1.00 95.62 79 ASN A O 1
ATOM 619 N N . GLU A 1 80 ? 0.346 10.965 -6.857 1.00 94.44 80 GLU A N 1
ATOM 620 C CA . GLU A 1 80 ? -0.646 9.885 -6.795 1.00 94.44 80 GLU A CA 1
ATOM 621 C C . GLU A 1 80 ? -0.727 9.279 -5.384 1.00 94.44 80 GLU A C 1
ATOM 623 O O . GLU A 1 80 ? -1.820 9.160 -4.820 1.00 94.44 80 GLU A O 1
ATOM 628 N N . LEU A 1 81 ? 0.425 8.987 -4.766 1.00 94.19 81 LEU A N 1
ATOM 629 C CA . LEU A 1 81 ? 0.492 8.519 -3.380 1.00 94.19 81 LEU A CA 1
ATOM 630 C C . LEU A 1 81 ? -0.098 9.541 -2.406 1.00 94.19 81 LEU A C 1
ATOM 632 O O . LEU A 1 81 ? -0.894 9.178 -1.540 1.00 94.19 81 LEU A O 1
ATOM 636 N N . TYR A 1 82 ? 0.267 10.816 -2.556 1.00 93.88 82 TYR A N 1
ATOM 637 C CA . TYR A 1 82 ? -0.249 11.894 -1.717 1.00 93.88 82 TYR A CA 1
ATOM 638 C C . TYR A 1 82 ? -1.782 11.971 -1.775 1.00 93.88 82 TYR A C 1
ATOM 640 O O . TYR A 1 82 ? -2.450 11.971 -0.738 1.00 93.88 82 TYR A O 1
ATOM 648 N N . ASN A 1 83 ? -2.353 11.950 -2.979 1.00 93.19 83 ASN A N 1
ATOM 649 C CA . ASN A 1 83 ? -3.801 11.991 -3.180 1.00 93.19 83 ASN A CA 1
ATOM 650 C C . ASN A 1 83 ? -4.500 10.751 -2.610 1.00 93.19 83 ASN A C 1
ATOM 652 O O . ASN A 1 83 ? -5.569 10.862 -2.002 1.00 93.19 83 ASN A O 1
ATOM 656 N N . ALA A 1 84 ? -3.892 9.571 -2.751 1.00 92.00 84 ALA A N 1
ATOM 657 C CA . ALA A 1 84 ? -4.407 8.340 -2.161 1.00 92.00 84 ALA A CA 1
ATOM 658 C C . ALA A 1 84 ? -4.418 8.395 -0.625 1.00 92.00 84 ALA A C 1
ATOM 660 O O . ALA A 1 84 ? -5.405 7.985 -0.008 1.00 92.00 84 ALA A O 1
ATOM 661 N N . ILE A 1 85 ? -3.362 8.938 -0.007 1.00 92.38 85 ILE A N 1
ATOM 662 C CA . ILE A 1 85 ? -3.288 9.156 1.444 1.00 92.38 85 ILE A CA 1
ATOM 663 C C . ILE A 1 85 ? -4.420 10.087 1.890 1.00 92.38 85 ILE A C 1
ATOM 665 O O . ILE A 1 85 ? -5.204 9.714 2.764 1.00 92.38 85 ILE A O 1
ATOM 669 N N . GLN A 1 86 ? -4.552 11.258 1.259 1.00 91.12 86 GLN A N 1
ATOM 670 C CA . GLN A 1 86 ? -5.583 12.244 1.602 1.00 91.12 86 GLN A CA 1
ATOM 671 C C . GLN A 1 86 ? -6.996 11.670 1.469 1.00 91.12 86 GLN A C 1
ATOM 673 O O . GLN A 1 86 ? -7.819 11.814 2.372 1.00 91.12 86 GLN A O 1
ATOM 678 N N . THR A 1 87 ? -7.264 10.949 0.380 1.00 90.12 87 THR A N 1
ATOM 679 C CA . THR A 1 87 ? -8.585 10.369 0.106 1.00 90.12 87 THR A CA 1
ATOM 680 C C . THR A 1 87 ? -8.960 9.310 1.141 1.00 90.12 87 THR A C 1
ATOM 682 O O . THR A 1 87 ? -10.072 9.320 1.676 1.00 90.12 87 THR A O 1
ATOM 685 N N . ARG A 1 88 ? -8.034 8.396 1.462 1.00 88.19 88 ARG A N 1
ATOM 686 C CA . ARG A 1 88 ? -8.302 7.299 2.402 1.00 88.19 88 ARG A CA 1
ATOM 687 C C . ARG A 1 88 ? -8.405 7.799 3.844 1.00 88.19 88 ARG A C 1
ATOM 689 O O . ARG A 1 88 ? -9.301 7.365 4.564 1.00 88.19 88 ARG A O 1
ATOM 696 N N . ILE A 1 89 ? -7.543 8.735 4.249 1.00 86.12 89 ILE A N 1
ATOM 697 C CA . ILE A 1 89 ? -7.597 9.350 5.584 1.00 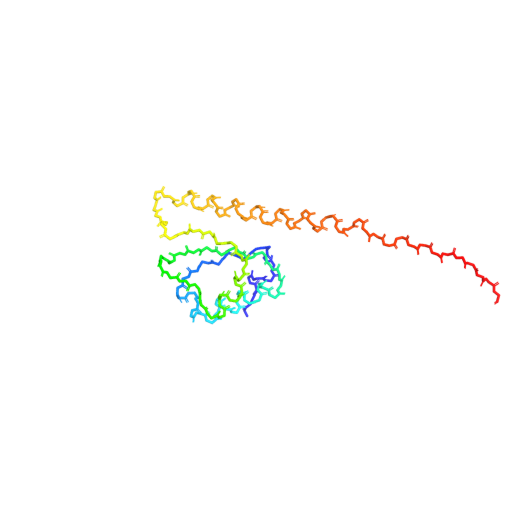86.12 89 ILE A CA 1
ATOM 698 C C . ILE A 1 89 ? -8.858 10.206 5.738 1.00 86.12 89 ILE A C 1
ATOM 700 O O . ILE A 1 89 ? -9.582 10.054 6.722 1.00 86.12 89 ILE A O 1
ATOM 704 N N . GLY A 1 90 ? -9.157 11.071 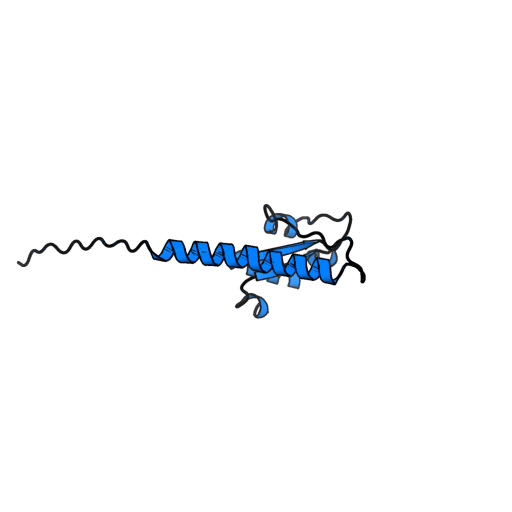4.766 1.00 81.31 90 GLY A N 1
ATOM 705 C CA . GLY A 1 90 ? -10.334 11.940 4.806 1.00 81.31 90 GLY A CA 1
ATOM 706 C C . GLY A 1 90 ? -11.644 11.153 4.882 1.00 81.31 90 GLY A C 1
ATOM 707 O O . GLY A 1 90 ? -12.535 11.507 5.653 1.00 81.31 90 GLY A O 1
ATOM 708 N N . SER A 1 91 ? -11.743 10.036 4.155 1.00 76.12 91 SER A N 1
ATOM 709 C CA . SER A 1 91 ? -12.918 9.154 4.207 1.00 76.12 91 SER A CA 1
ATOM 710 C C . SER A 1 91 ? -13.124 8.533 5.595 1.00 76.12 91 SER A C 1
ATOM 712 O O . SER A 1 91 ? -14.253 8.480 6.082 1.00 76.12 91 SER A O 1
ATOM 714 N N . GLN A 1 92 ? -12.045 8.111 6.263 1.00 69.19 92 GLN A N 1
ATOM 715 C CA . GLN A 1 92 ? -12.119 7.526 7.607 1.00 69.19 92 GLN A CA 1
ATOM 716 C C . GLN A 1 92 ? -12.457 8.568 8.681 1.00 69.19 92 GLN A C 1
ATOM 718 O O . GLN A 1 92 ? -13.289 8.296 9.545 1.00 69.19 92 GLN A O 1
ATOM 723 N N . MET A 1 93 ? -11.888 9.780 8.599 1.00 67.19 93 MET A N 1
ATOM 724 C CA . MET A 1 93 ? -12.207 10.866 9.538 1.00 67.19 93 MET A CA 1
ATOM 725 C C . MET A 1 93 ? -13.679 11.292 9.460 1.00 67.19 93 MET A C 1
ATOM 727 O O . MET A 1 93 ? -14.335 11.444 10.495 1.00 67.19 93 MET A O 1
ATOM 731 N N . ASN A 1 94 ? -14.226 11.421 8.248 1.00 64.81 94 ASN A N 1
ATOM 732 C CA . ASN A 1 94 ? -15.637 11.759 8.057 1.00 64.81 94 ASN A CA 1
ATOM 733 C C . ASN A 1 94 ? -16.575 10.660 8.582 1.00 64.81 94 ASN A C 1
ATOM 735 O O . ASN A 1 94 ? -17.592 10.973 9.196 1.00 64.81 94 ASN A O 1
ATOM 739 N N . LEU A 1 95 ? -16.223 9.379 8.411 1.00 60.50 95 LEU A N 1
ATOM 740 C CA . LEU A 1 95 ? -17.018 8.270 8.946 1.00 60.50 95 LEU A CA 1
ATOM 741 C C . LEU A 1 95 ? -17.033 8.264 10.483 1.00 60.50 95 LEU A C 1
ATOM 743 O O . LEU A 1 95 ? -18.085 8.061 11.090 1.00 60.50 95 LEU A O 1
ATOM 747 N N . SER A 1 96 ? -15.892 8.539 11.125 1.00 59.84 96 SER A N 1
ATOM 748 C CA . SER A 1 96 ? -15.824 8.640 12.588 1.00 59.84 96 SER A CA 1
ATOM 749 C C . SER A 1 96 ? -16.618 9.823 13.155 1.00 59.84 96 SER A C 1
ATOM 751 O O . SER A 1 96 ? -17.220 9.682 14.217 1.00 59.84 96 SER A O 1
ATOM 753 N N . ALA A 1 97 ? -16.687 10.953 12.442 1.00 59.41 97 ALA A N 1
ATOM 754 C CA . ALA A 1 97 ? -17.448 12.133 12.866 1.00 59.41 97 ALA A CA 1
ATOM 755 C C . ALA A 1 97 ? -18.976 11.939 12.783 1.00 59.41 97 ALA A C 1
ATOM 757 O O . ALA A 1 97 ? -19.728 12.587 13.507 1.00 59.41 97 ALA A O 1
ATOM 758 N N . LEU A 1 98 ? -19.456 11.034 11.924 1.00 56.72 98 LEU A N 1
ATOM 759 C CA . LEU A 1 98 ? -20.883 10.706 11.823 1.00 56.72 98 LEU A CA 1
ATOM 760 C C . LEU A 1 98 ? -21.364 9.798 12.969 1.00 56.72 98 LEU A C 1
ATOM 762 O O . LEU A 1 98 ? -22.530 9.862 13.352 1.00 56.72 98 LEU A O 1
ATOM 766 N N . ASN A 1 99 ? -20.478 8.982 13.552 1.00 56.38 99 ASN A N 1
ATOM 767 C CA . ASN A 1 99 ? -20.837 8.030 14.610 1.00 56.38 99 ASN A CA 1
ATOM 768 C C . ASN A 1 99 ? -20.926 8.664 16.016 1.00 56.38 99 ASN A C 1
ATOM 770 O O . ASN A 1 99 ? -21.425 8.040 16.947 1.00 56.38 99 ASN A O 1
ATOM 774 N N . THR A 1 100 ? -20.476 9.910 16.201 1.00 53.12 100 THR A N 1
ATOM 775 C CA . THR A 1 100 ? -20.561 10.612 17.498 1.00 53.12 100 THR A CA 1
ATOM 776 C C . THR A 1 100 ? -21.919 11.267 17.768 1.00 53.12 100 THR A C 1
ATOM 778 O O . THR A 1 100 ? -22.144 11.735 18.878 1.00 53.12 100 THR A O 1
ATOM 781 N N . ASN A 1 101 ? -22.844 11.271 16.801 1.00 50.38 101 ASN A N 1
ATOM 782 C CA . ASN A 1 101 ? -24.186 11.848 16.968 1.00 50.38 101 ASN A CA 1
ATOM 783 C C . ASN A 1 101 ? -25.241 10.851 17.479 1.00 50.38 101 ASN A C 1
ATOM 785 O O . ASN A 1 101 ? -26.418 11.199 17.552 1.00 50.38 101 ASN A O 1
ATOM 789 N N . VAL A 1 102 ? -24.853 9.627 17.851 1.00 52.09 102 VAL A N 1
ATOM 790 C CA . VAL A 1 102 ? -25.771 8.643 18.444 1.00 52.09 102 VAL A CA 1
ATOM 791 C C . VAL A 1 102 ? -25.476 8.497 19.936 1.00 52.09 102 VAL A C 1
ATOM 793 O O . VAL A 1 102 ? -25.009 7.466 20.410 1.00 52.09 102 VAL A O 1
ATOM 796 N N . THR A 1 103 ? -25.744 9.551 20.705 1.00 43.41 103 THR A N 1
ATOM 797 C CA . THR A 1 103 ? -26.046 9.388 22.132 1.00 43.41 103 THR A CA 1
ATOM 798 C C . THR A 1 103 ? -27.359 8.613 22.250 1.00 43.41 103 THR A C 1
ATOM 800 O O . THR A 1 103 ? -28.378 9.111 21.764 1.00 43.41 103 THR A O 1
ATOM 803 N N . PRO A 1 104 ? -27.410 7.442 22.913 1.00 47.81 104 PRO A N 1
ATOM 804 C CA . PRO A 1 104 ? -28.669 6.934 23.429 1.00 47.81 104 PRO A CA 1
ATOM 805 C C . PRO A 1 104 ? -29.108 7.860 24.571 1.00 47.81 104 PRO A C 1
ATOM 807 O O . PRO A 1 104 ? -28.847 7.610 25.744 1.00 47.81 104 PRO A O 1
ATOM 810 N N . THR A 1 105 ? -29.760 8.971 24.231 1.00 49.31 105 THR A N 1
ATOM 811 C CA . THR A 1 105 ? -30.597 9.699 25.182 1.00 49.31 105 THR A CA 1
ATOM 812 C C . THR A 1 105 ? -31.847 8.854 25.392 1.00 49.31 105 THR A C 1
ATOM 814 O O . THR A 1 105 ? -32.854 9.003 24.709 1.00 49.31 105 THR A O 1
ATOM 817 N N . THR A 1 106 ? -31.775 7.907 26.318 1.00 50.84 106 THR A N 1
ATOM 818 C CA . THR A 1 106 ? -32.966 7.427 27.017 1.00 50.84 106 THR A CA 1
ATOM 819 C C . THR A 1 106 ? -32.770 7.758 28.482 1.00 50.84 106 THR A C 1
ATOM 821 O O . THR A 1 106 ? -32.392 6.929 29.301 1.00 50.84 106 THR A O 1
ATOM 824 N N . THR A 1 107 ? -32.986 9.036 28.779 1.00 54.75 107 THR A N 1
ATOM 825 C CA . THR A 1 107 ? -33.477 9.492 30.073 1.00 54.75 107 THR A CA 1
ATOM 826 C C . THR A 1 107 ? -34.795 8.765 30.325 1.00 54.75 107 THR A C 1
ATOM 828 O O . THR A 1 107 ? -35.809 9.054 29.693 1.00 54.75 107 THR A O 1
ATOM 831 N N . ALA A 1 108 ? -34.763 7.781 31.213 1.00 51.16 108 ALA A N 1
ATOM 832 C CA . ALA A 1 108 ? -35.944 7.265 31.884 1.00 51.16 108 ALA A CA 1
ATOM 833 C C . ALA A 1 108 ? -35.733 7.477 33.385 1.00 51.16 108 ALA A C 1
ATOM 835 O O . ALA A 1 108 ? -35.543 6.534 34.145 1.00 51.16 108 ALA A O 1
ATOM 836 N N . ASP A 1 109 ? -35.729 8.749 33.783 1.00 53.09 109 ASP A N 1
ATOM 837 C CA . ASP A 1 109 ? -36.095 9.143 35.134 1.00 53.09 109 ASP A CA 1
ATOM 838 C C . ASP A 1 109 ? -37.623 9.082 35.221 1.00 53.09 109 ASP A C 1
ATOM 840 O O . ASP A 1 109 ? -38.318 9.963 34.720 1.00 53.09 109 ASP A O 1
ATOM 844 N N . LEU A 1 110 ? -38.147 8.034 35.848 1.00 53.09 110 LEU A N 1
ATOM 845 C CA . LEU A 1 110 ? -39.434 8.074 36.534 1.00 53.09 110 LEU A CA 1
ATOM 846 C C . LEU A 1 110 ? -39.248 7.359 37.874 1.00 53.09 110 LEU A C 1
ATOM 848 O O . LEU A 1 110 ? -39.224 6.135 37.951 1.00 53.09 110 LEU A O 1
ATOM 852 N N . ASP A 1 111 ? -38.997 8.182 38.891 1.00 48.62 111 ASP A N 1
ATOM 853 C CA . ASP A 1 111 ? -39.696 8.186 40.178 1.00 48.62 111 ASP A CA 1
ATOM 854 C C 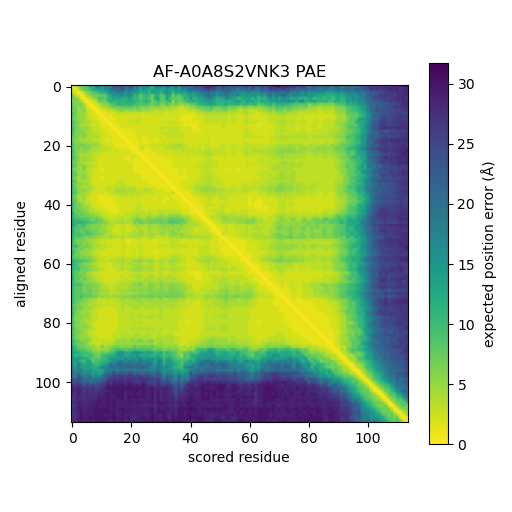. ASP A 1 111 ? -40.283 6.848 40.661 1.00 48.62 111 ASP A C 1
ATOM 856 O O . ASP A 1 111 ? -41.245 6.338 40.094 1.00 48.62 111 ASP A O 1
ATOM 860 N N . THR A 1 112 ? -39.787 6.346 41.793 1.00 54.03 112 THR A N 1
ATOM 861 C CA . THR A 1 112 ? -40.647 6.176 42.976 1.00 54.03 112 THR A CA 1
ATOM 862 C C . THR A 1 112 ? -39.776 6.131 44.226 1.00 54.03 112 THR A C 1
ATOM 864 O O . THR A 1 112 ? -39.036 5.183 44.483 1.00 54.03 112 THR A O 1
ATOM 867 N N . SER A 1 113 ? -39.896 7.196 45.007 1.00 57.44 113 SER A N 1
ATOM 868 C CA . SER A 1 113 ? -39.594 7.247 46.431 1.00 57.44 113 SER A CA 1
ATOM 869 C C . SER A 1 113 ? -40.620 6.409 47.213 1.00 57.44 113 SER A C 1
ATOM 871 O O . SER A 1 113 ? -41.799 6.745 47.157 1.00 57.44 113 SER A O 1
ATOM 873 N N . MET A 1 114 ? -40.187 5.369 47.942 1.00 50.47 114 MET A N 1
ATOM 874 C CA . MET A 1 114 ? -40.676 4.912 49.268 1.00 50.47 114 MET A CA 1
ATOM 875 C C . MET A 1 114 ? -40.059 3.569 49.664 1.00 50.47 114 MET A C 1
ATOM 877 O O . MET A 1 114 ? -40.083 2.633 48.837 1.00 50.47 114 MET A O 1
#

Mean predicted aligned error: 10.12 Å

Sequence (114 aa):
MAVGVEKAAALCCFLTPQYQNSMNCQRELQCAADKRLIIIPCRLSPNWTPSDWLSIILAGILYLDFTDINDSNFDIKANELYNAIQTRIGSQMNLSALNTNVTPTTTADLDTSM

InterPro domains:
  IPR000157 Toll/interleukin-1 receptor homology (TIR) domain [PF13676] (2-69)
  IPR035897 Toll/interleukin-1 receptor homology (TIR) domain superfamily [G3DSA:3.40.50.10140] (1-88)
  IPR035897 Toll/interleukin-1 receptor homology (TIR) domain superfamily [SSF52200] (4-86)